Protein AF-A0A9E2VS73-F1 (afdb_monomer)

Radius of gyration: 29.57 Å; Cα contacts (8 Å, |Δi|>4): 35; chains: 1; bounding box: 62×50×70 Å

Mean predicted aligned error: 14.6 Å

Secondary structure (DSSP, 8-state):
-HHHHHHHHHHHHHHHHHHHHHHTT---S------S------HHHHHHHSHHHHHHHHHHHHHHHHHHHHHHHHHHHHHHHHHHHHHHTTTS-HHHHHHHHHHHHHHHHHHHHHHHHHHHHHHHHHHHHHHHHHHHHHHHHHHH--

Sequence (146 aa):
MILVDVVMRKLFCARCLLIALFVVAGCAAGGAKVEGKVGVVDPARVLSETNAGKKAKDSLSAFSKNRQALVEMEEKELRRMEEDFGRQASVLSAAAKREREEQFRRRMAEYQQKAGEMNREVQEKQKDVLEGFREKVELIVGKVSK

Foldseek 3Di:
DVVVVVVVVVVVVVVVVVVVVVVVPPPPDDDDDPPAPDDDDDLVCCLVPDPLNVVLVVVLVVLLVVLVVVLVVLVVVLVVLVVVCVVCVVVDDPVRNVVSVVVSVVSVVVSVVSNVVSVVVSVVSVVVSSVVSVVVVVVVCVVVRD

Nearest PDB structures (foldseek):
  4kqt-assembly1_A  TM=8.539E-01  e=8.546E-02  Caulobacter vibrioides CB15
  5me8-assembly1_B  TM=5.803E-01  e=2.064E-01  Homo sapiens
  5mto-assembly1_B  TM=5.897E-01  e=4.179E-01  Homo sapiens
  8jut-assembly1_D  TM=4.947E-01  e=1.817E+00  Rattus norvegicus
  8akz-assembly1_0  TM=5.783E-01  e=7.450E+00  Synechocystis sp. PCC 6803

pLDDT: mean 77.95, std 17.02, range [43.03, 95.69]

Structure (mmCIF, N/CA/C/O backbone):
data_AF-A0A9E2VS73-F1
#
_entry.id   AF-A0A9E2VS73-F1
#
loop_
_atom_site.group_PDB
_atom_site.id
_atom_site.type_symbol
_atom_site.label_atom_id
_atom_site.label_alt_id
_atom_site.label_comp_id
_atom_site.label_asym_id
_atom_site.label_entity_id
_atom_site.label_seq_id
_atom_site.pdbx_PDB_ins_code
_atom_site.Cartn_x
_atom_site.Cartn_y
_atom_site.Cartn_z
_atom_site.occupancy
_atom_site.B_iso_or_equiv
_atom_site.auth_seq_id
_atom_site.auth_comp_id
_atom_site.auth_asym_id
_atom_site.auth_atom_id
_atom_site.pdbx_PDB_model_num
ATOM 1 N N . MET A 1 1 ? 14.314 -39.799 12.228 1.00 52.62 1 MET A N 1
ATOM 2 C CA . MET A 1 1 ? 14.588 -38.734 11.236 1.00 52.62 1 MET A CA 1
ATOM 3 C C . MET A 1 1 ? 16.075 -38.587 10.902 1.00 52.62 1 MET A C 1
ATOM 5 O O . MET A 1 1 ? 16.384 -38.512 9.732 1.00 52.62 1 MET A O 1
ATOM 9 N N . ILE A 1 2 ? 17.002 -38.689 11.864 1.00 47.16 2 ILE A N 1
ATOM 10 C CA . ILE A 1 2 ? 18.458 -38.482 11.651 1.00 47.16 2 ILE A CA 1
ATOM 11 C C . ILE A 1 2 ? 19.118 -39.521 10.708 1.00 47.16 2 ILE A C 1
ATOM 13 O O . ILE A 1 2 ? 20.095 -39.223 10.026 1.00 47.16 2 ILE A O 1
ATOM 17 N N . LEU A 1 3 ? 18.577 -40.743 10.625 1.00 43.03 3 LEU A N 1
ATOM 18 C CA . LEU A 1 3 ? 19.145 -41.815 9.792 1.00 43.03 3 LEU A CA 1
ATOM 19 C C . LEU A 1 3 ? 18.885 -41.614 8.284 1.00 43.03 3 LEU A C 1
ATOM 21 O O . LEU A 1 3 ? 19.666 -42.084 7.461 1.00 43.03 3 LEU A O 1
ATOM 25 N N . VAL A 1 4 ? 17.822 -40.887 7.919 1.00 47.62 4 VAL A N 1
ATOM 26 C CA . VAL A 1 4 ? 17.447 -40.631 6.517 1.00 47.62 4 VAL A CA 1
ATOM 27 C C . VAL A 1 4 ? 18.338 -39.538 5.916 1.00 47.62 4 VAL A C 1
ATOM 29 O O . VAL A 1 4 ? 18.828 -39.699 4.800 1.00 47.62 4 VAL A O 1
ATOM 32 N N . ASP A 1 5 ? 18.661 -38.497 6.691 1.00 43.47 5 ASP A N 1
ATOM 33 C CA . ASP A 1 5 ? 19.547 -37.398 6.279 1.00 43.47 5 ASP A CA 1
ATOM 34 C C . ASP A 1 5 ? 20.976 -37.865 5.942 1.00 43.47 5 ASP A C 1
ATOM 36 O O . ASP A 1 5 ? 21.581 -37.410 4.967 1.00 43.47 5 ASP A O 1
ATOM 40 N N . VAL A 1 6 ? 21.521 -38.824 6.702 1.00 50.34 6 VAL A N 1
ATOM 41 C CA . VAL A 1 6 ? 22.882 -39.355 6.484 1.00 50.34 6 VAL A CA 1
ATOM 42 C C . VAL A 1 6 ? 22.963 -40.201 5.208 1.00 50.34 6 VAL A C 1
ATOM 44 O O . VAL A 1 6 ? 23.944 -40.105 4.464 1.00 50.34 6 VAL A O 1
ATOM 47 N N . VAL A 1 7 ? 21.930 -41.002 4.925 1.00 51.31 7 VAL A N 1
ATOM 48 C CA . VAL A 1 7 ? 21.850 -41.824 3.706 1.00 51.31 7 VAL A CA 1
ATOM 49 C C . VAL A 1 7 ? 21.646 -40.936 2.476 1.00 51.31 7 VAL A C 1
ATOM 51 O O . VAL A 1 7 ? 22.313 -41.136 1.460 1.00 51.31 7 VAL A O 1
ATOM 54 N N . MET A 1 8 ? 20.816 -39.894 2.584 1.00 47.09 8 MET A N 1
ATOM 55 C CA . MET A 1 8 ? 20.524 -38.967 1.486 1.00 47.09 8 MET A CA 1
ATOM 56 C C . MET A 1 8 ? 21.739 -38.102 1.112 1.00 47.09 8 MET A C 1
ATOM 58 O O . MET A 1 8 ? 22.013 -37.902 -0.071 1.00 47.09 8 MET A O 1
ATOM 62 N N . ARG A 1 9 ? 22.551 -37.689 2.097 1.00 50.03 9 ARG A N 1
ATOM 63 C CA . ARG A 1 9 ? 23.792 -36.923 1.876 1.00 50.03 9 ARG A CA 1
ATOM 64 C C . ARG A 1 9 ? 24.910 -37.755 1.235 1.00 50.03 9 ARG A C 1
ATOM 66 O O . ARG A 1 9 ? 25.631 -37.246 0.378 1.00 50.03 9 ARG A O 1
ATOM 73 N N . LYS A 1 10 ? 25.030 -39.045 1.585 1.00 45.22 10 LYS A N 1
ATOM 74 C CA . LYS A 1 10 ? 25.973 -39.975 0.926 1.00 45.22 10 LYS A CA 1
ATOM 75 C C . LYS A 1 10 ? 25.570 -40.281 -0.521 1.00 45.22 10 LYS A C 1
ATOM 77 O O . LYS A 1 10 ? 26.443 -40.361 -1.384 1.00 45.22 10 LYS A O 1
ATOM 82 N N . LEU A 1 11 ? 24.266 -40.385 -0.795 1.00 51.31 11 LEU A N 1
ATOM 83 C CA . LEU A 1 11 ? 23.737 -40.587 -2.148 1.00 51.31 11 LEU A CA 1
ATOM 84 C C . LEU A 1 11 ? 23.941 -39.352 -3.046 1.00 51.31 11 LEU A C 1
ATOM 86 O O . LEU A 1 11 ? 24.203 -39.494 -4.241 1.00 51.31 11 LEU A O 1
ATOM 90 N N . PHE A 1 12 ? 23.861 -38.149 -2.467 1.00 49.84 12 PHE A N 1
ATOM 91 C CA . PHE A 1 12 ? 24.056 -36.883 -3.178 1.00 49.84 12 PHE A CA 1
ATOM 92 C C . PHE A 1 12 ? 25.520 -36.687 -3.612 1.00 49.84 12 PHE A C 1
ATOM 94 O O . PHE A 1 12 ? 25.780 -36.409 -4.780 1.00 49.84 12 PHE A O 1
ATOM 101 N N . CYS A 1 13 ? 26.491 -36.950 -2.726 1.00 51.69 13 CYS A N 1
ATOM 102 C CA . CYS A 1 13 ? 27.918 -36.835 -3.059 1.00 51.69 13 CYS A CA 1
ATOM 103 C C . CYS A 1 13 ? 28.380 -37.841 -4.130 1.00 51.69 13 CYS A C 1
ATOM 105 O O . CYS A 1 13 ? 29.192 -37.492 -4.985 1.00 51.69 13 CYS A O 1
ATOM 107 N N . ALA A 1 14 ? 27.844 -39.068 -4.128 1.00 52.44 14 ALA A N 1
ATOM 108 C CA . ALA A 1 14 ? 28.195 -40.084 -5.123 1.00 52.44 14 ALA A CA 1
ATOM 109 C C . ALA A 1 14 ? 27.639 -39.763 -6.527 1.00 52.44 14 ALA A C 1
ATOM 111 O O . ALA A 1 14 ? 28.293 -40.043 -7.531 1.00 52.44 14 ALA A O 1
ATOM 112 N N . ARG A 1 15 ? 26.461 -39.121 -6.615 1.00 51.69 15 ARG A N 1
ATOM 113 C CA . ARG A 1 15 ? 25.876 -38.668 -7.893 1.00 51.69 15 ARG A CA 1
ATOM 114 C C . ARG A 1 15 ? 26.567 -37.424 -8.452 1.00 51.69 15 ARG A C 1
ATOM 116 O O . ARG A 1 15 ? 26.707 -37.323 -9.667 1.00 51.69 15 ARG A O 1
ATOM 123 N N . CYS A 1 16 ? 27.056 -36.519 -7.602 1.00 53.44 16 CYS A N 1
ATOM 124 C CA . CYS A 1 16 ? 27.836 -35.358 -8.045 1.00 53.44 16 CYS A CA 1
ATOM 125 C C . CYS A 1 16 ? 29.147 -35.760 -8.743 1.00 53.44 16 CYS A C 1
ATOM 127 O O . CYS A 1 16 ? 29.536 -35.128 -9.724 1.00 53.44 16 CYS A O 1
ATOM 129 N N . LEU A 1 17 ? 29.794 -36.839 -8.288 1.00 53.47 17 LEU A N 1
ATOM 130 C CA . LEU A 1 17 ? 31.064 -37.300 -8.855 1.00 53.47 17 LEU A CA 1
ATOM 131 C C . LEU A 1 17 ? 30.903 -37.935 -10.252 1.00 53.47 17 LEU A C 1
ATOM 133 O O . LEU A 1 17 ? 31.782 -37.792 -11.097 1.00 53.47 17 LEU A O 1
ATOM 137 N N . LEU A 1 18 ? 29.760 -38.575 -10.529 1.00 53.25 18 LEU A N 1
ATOM 138 C CA . LEU A 1 18 ? 29.459 -39.163 -11.844 1.00 53.25 18 LEU A CA 1
ATOM 139 C C . LEU A 1 18 ? 29.038 -38.121 -12.893 1.00 53.25 18 LEU A C 1
ATOM 141 O O . LEU A 1 18 ? 29.355 -38.279 -14.069 1.00 53.25 18 LEU A O 1
ATOM 145 N N . ILE A 1 19 ? 28.381 -37.031 -12.482 1.00 56.16 19 ILE A N 1
ATOM 146 C CA . ILE A 1 19 ? 28.007 -35.929 -13.388 1.00 56.16 19 ILE A CA 1
ATOM 147 C C . ILE A 1 19 ? 29.250 -35.130 -13.813 1.00 56.16 19 ILE A C 1
ATOM 149 O O . ILE A 1 19 ? 29.353 -34.722 -14.969 1.00 56.16 19 ILE A O 1
ATOM 153 N N . ALA A 1 20 ? 30.235 -34.977 -12.922 1.00 53.91 20 ALA A N 1
ATOM 154 C CA . ALA A 1 20 ? 31.499 -34.310 -13.238 1.00 53.91 20 ALA A CA 1
ATOM 155 C C . ALA A 1 20 ? 32.313 -35.046 -14.322 1.00 53.91 20 ALA A C 1
ATOM 157 O O . ALA A 1 20 ? 32.973 -34.400 -15.134 1.00 53.91 20 ALA A O 1
ATOM 158 N N . LEU A 1 21 ? 32.223 -36.382 -14.387 1.00 50.09 21 LEU A N 1
ATOM 159 C CA . LEU A 1 21 ? 32.942 -37.177 -15.388 1.00 50.09 21 LEU A CA 1
ATOM 160 C C . LEU A 1 21 ? 32.344 -37.051 -16.803 1.00 50.09 21 LEU A C 1
ATOM 162 O O . LEU A 1 21 ? 33.068 -37.184 -17.786 1.00 50.09 21 LEU A O 1
ATOM 166 N N . PHE A 1 22 ? 31.044 -36.758 -16.921 1.00 51.22 22 PHE A N 1
ATOM 167 C CA . PHE A 1 22 ? 30.367 -36.618 -18.218 1.00 51.22 22 PHE A CA 1
ATOM 168 C C . PHE A 1 22 ? 30.581 -35.243 -18.872 1.00 51.22 22 PHE A C 1
ATOM 170 O O . PHE A 1 22 ? 30.532 -35.130 -20.095 1.00 51.22 22 PHE A O 1
ATOM 177 N N . VAL A 1 23 ? 30.867 -34.199 -18.085 1.00 54.34 23 VAL A N 1
ATOM 178 C CA . VAL A 1 23 ? 31.080 -32.831 -18.597 1.00 54.34 23 VAL A CA 1
ATOM 179 C C . VAL A 1 23 ? 32.425 -32.687 -19.323 1.00 54.34 23 VAL A C 1
ATOM 181 O O . VAL A 1 23 ? 32.533 -31.907 -20.265 1.00 54.34 23 VAL A O 1
ATOM 184 N N . VAL A 1 24 ? 33.440 -33.477 -18.959 1.00 53.47 24 VAL A N 1
ATOM 185 C CA . VAL A 1 24 ? 34.782 -33.385 -19.568 1.00 53.47 24 VAL A CA 1
ATOM 186 C C . VAL A 1 24 ? 34.849 -34.039 -20.960 1.00 53.47 24 VAL A C 1
ATOM 188 O O . VAL A 1 24 ? 35.688 -33.660 -21.772 1.00 53.47 24 VAL A O 1
ATOM 191 N N . ALA A 1 25 ? 33.931 -34.953 -21.294 1.00 52.81 25 ALA A N 1
ATOM 192 C CA . ALA A 1 25 ? 33.918 -35.647 -22.588 1.00 52.81 25 ALA A CA 1
ATOM 193 C C . ALA A 1 25 ? 33.192 -34.883 -23.722 1.00 52.81 25 ALA A C 1
ATOM 195 O O . ALA A 1 25 ? 33.228 -35.320 -24.870 1.00 52.81 25 ALA A O 1
ATOM 196 N N . GLY A 1 26 ? 32.535 -33.751 -23.431 1.00 51.25 26 GLY A N 1
ATOM 197 C CA . GLY A 1 26 ? 31.676 -33.031 -24.387 1.00 51.25 26 GLY A CA 1
ATOM 198 C C . GLY A 1 26 ? 32.317 -31.864 -25.153 1.00 51.25 26 GLY A C 1
ATOM 199 O O . GLY A 1 26 ? 31.693 -31.328 -26.065 1.00 51.25 26 GLY A O 1
ATOM 200 N N . CYS A 1 27 ? 33.549 -31.453 -24.831 1.00 48.47 27 CYS A N 1
ATOM 201 C CA . CYS A 1 27 ? 34.182 -30.250 -25.405 1.00 48.47 27 CYS A CA 1
ATOM 202 C C . CYS A 1 27 ? 34.827 -30.438 -26.798 1.00 48.47 27 CYS A C 1
ATOM 204 O O . CYS A 1 27 ? 35.708 -29.668 -27.173 1.00 48.47 27 CYS A O 1
ATOM 206 N N . ALA A 1 28 ? 34.397 -31.430 -27.584 1.00 52.22 28 ALA A N 1
ATOM 207 C CA . ALA A 1 28 ? 34.910 -31.685 -28.938 1.00 52.22 28 ALA A CA 1
ATOM 208 C C . ALA A 1 28 ? 33.865 -31.450 -30.051 1.00 52.22 28 ALA A C 1
ATOM 210 O O . ALA A 1 28 ? 33.926 -32.084 -31.102 1.00 52.22 28 ALA A O 1
ATOM 211 N N . ALA A 1 29 ? 32.907 -30.539 -29.847 1.00 51.38 29 ALA A N 1
ATOM 212 C CA . ALA A 1 29 ? 32.032 -30.050 -30.915 1.00 51.38 29 ALA A CA 1
ATOM 213 C C . ALA A 1 29 ? 32.555 -28.702 -31.442 1.00 51.38 29 ALA A C 1
ATOM 215 O O . ALA A 1 29 ? 32.752 -27.759 -30.678 1.00 51.38 29 ALA A O 1
ATOM 216 N N . GLY A 1 30 ? 32.832 -28.649 -32.747 1.00 48.69 30 GLY A N 1
ATOM 217 C CA . GLY A 1 30 ? 33.525 -27.559 -33.433 1.00 48.69 30 GLY A CA 1
ATOM 218 C C . GLY A 1 30 ? 32.937 -26.162 -33.215 1.00 48.69 30 GLY A C 1
ATOM 219 O O . GLY A 1 30 ? 31.726 -25.963 -33.149 1.00 48.69 30 GLY A O 1
ATOM 220 N N . GLY A 1 31 ? 33.834 -25.176 -33.149 1.00 47.38 31 GLY A N 1
ATOM 221 C CA . GLY A 1 31 ? 33.484 -23.762 -33.103 1.00 47.38 31 GLY A CA 1
ATOM 222 C C . GLY A 1 31 ? 32.799 -23.321 -34.392 1.00 47.38 31 GLY A C 1
ATOM 223 O O . GLY A 1 31 ? 33.454 -23.107 -35.411 1.00 47.38 31 GLY A O 1
ATOM 224 N N . ALA A 1 32 ? 31.481 -23.146 -34.337 1.00 48.84 32 ALA A N 1
ATOM 225 C CA . ALA A 1 32 ? 30.754 -22.388 -35.340 1.00 48.84 32 ALA A CA 1
ATOM 226 C C . ALA A 1 32 ? 31.207 -20.919 -35.258 1.00 48.84 32 ALA A C 1
ATOM 228 O O . ALA A 1 32 ? 30.942 -20.227 -34.273 1.00 48.84 32 ALA A O 1
ATOM 229 N N . LYS A 1 33 ? 31.920 -20.439 -36.283 1.00 50.22 33 LYS A N 1
ATOM 230 C CA . LYS A 1 33 ? 32.144 -19.003 -36.485 1.00 50.22 33 LYS A CA 1
ATOM 231 C C . LYS A 1 33 ? 30.783 -18.361 -36.743 1.00 50.22 33 LYS A C 1
ATOM 233 O O . LYS A 1 33 ? 30.177 -18.595 -37.783 1.00 50.22 33 LYS A O 1
ATOM 238 N N . VAL A 1 34 ? 30.304 -17.565 -35.793 1.00 51.91 34 VAL A N 1
ATOM 239 C CA . VAL A 1 34 ? 29.132 -16.712 -35.997 1.00 51.91 34 VAL A CA 1
ATOM 240 C C . VAL A 1 34 ? 29.552 -15.579 -36.936 1.00 51.91 34 VAL A C 1
ATOM 242 O O . VAL A 1 34 ? 30.151 -14.597 -36.505 1.00 51.91 34 VAL A O 1
ATOM 245 N N . GLU A 1 35 ? 29.292 -15.727 -38.235 1.00 56.88 35 GLU A N 1
ATOM 246 C CA . GLU A 1 35 ? 29.370 -14.625 -39.199 1.00 56.88 35 GLU A CA 1
ATOM 247 C C . GLU A 1 35 ? 28.170 -13.693 -38.978 1.00 56.88 35 GLU A C 1
ATOM 249 O O . GLU A 1 35 ? 27.123 -13.810 -39.608 1.00 56.88 35 GLU A O 1
ATOM 254 N N . GLY A 1 36 ? 28.303 -12.788 -38.007 1.00 61.22 36 GLY A N 1
ATOM 255 C CA . GLY A 1 36 ? 27.308 -11.767 -37.691 1.00 61.22 36 GLY A CA 1
ATOM 256 C C . GLY A 1 36 ? 27.775 -10.842 -36.565 1.00 61.22 36 GLY A C 1
ATOM 257 O O . GLY A 1 36 ? 28.504 -11.258 -35.666 1.00 61.22 36 GLY A O 1
ATOM 258 N N . LYS A 1 37 ? 27.359 -9.568 -36.595 1.00 65.44 37 LYS A N 1
ATOM 259 C CA . LYS A 1 37 ? 27.568 -8.639 -35.473 1.00 65.44 37 LYS A CA 1
ATOM 260 C C . LYS A 1 37 ? 26.639 -9.048 -34.324 1.00 65.44 37 LYS A C 1
ATOM 262 O O . LYS A 1 37 ? 25.456 -8.725 -34.345 1.00 65.44 37 LYS A O 1
ATOM 267 N N . VAL A 1 38 ? 27.161 -9.766 -33.333 1.00 63.41 38 VAL A N 1
ATOM 268 C CA . VAL A 1 38 ? 26.411 -10.114 -32.116 1.00 63.41 38 VAL A CA 1
ATOM 269 C C . VAL A 1 38 ? 26.579 -8.995 -31.089 1.00 63.41 38 VAL A C 1
ATOM 271 O O . VAL A 1 38 ? 27.682 -8.757 -30.602 1.00 63.41 38 VAL A O 1
ATOM 274 N N . GLY A 1 39 ? 25.486 -8.302 -30.764 1.00 65.56 39 GLY A N 1
ATOM 275 C CA . GLY A 1 39 ? 25.421 -7.336 -29.666 1.00 65.56 39 GLY A CA 1
ATOM 276 C C . GLY A 1 39 ? 24.657 -7.920 -28.481 1.00 65.56 39 GLY A C 1
ATOM 277 O O . GLY A 1 39 ? 23.544 -8.409 -28.652 1.00 65.56 39 GLY A O 1
ATOM 278 N N . VAL A 1 40 ? 25.240 -7.865 -27.283 1.00 71.12 40 VAL A N 1
ATOM 279 C CA . VAL A 1 40 ? 24.571 -8.273 -26.039 1.00 71.12 40 VAL A CA 1
ATOM 280 C C . VAL A 1 40 ? 24.054 -7.023 -25.338 1.00 71.12 40 VAL A C 1
ATOM 282 O O . VAL A 1 40 ? 24.830 -6.122 -25.023 1.00 71.12 40 VAL A O 1
ATOM 285 N N . VAL A 1 41 ? 22.747 -6.965 -25.093 1.00 73.88 41 VAL A N 1
ATOM 286 C CA . VAL A 1 41 ? 22.115 -5.896 -24.311 1.00 73.88 41 VAL A CA 1
ATOM 287 C C . VAL A 1 41 ? 21.720 -6.461 -22.959 1.00 73.88 41 VAL A C 1
ATOM 289 O O . VAL A 1 41 ? 21.062 -7.495 -22.899 1.00 73.88 41 VAL A O 1
ATOM 292 N N . ASP A 1 42 ? 22.110 -5.770 -21.889 1.00 78.50 42 ASP A N 1
ATOM 293 C CA . ASP A 1 42 ? 21.687 -6.064 -20.520 1.00 78.50 42 ASP A CA 1
ATOM 294 C C . ASP A 1 42 ? 20.548 -5.106 -20.120 1.00 78.50 42 ASP A C 1
ATOM 296 O O . ASP A 1 42 ? 20.805 -3.941 -19.796 1.00 78.50 42 ASP A O 1
ATOM 300 N N . PRO A 1 43 ? 19.280 -5.558 -20.122 1.00 71.06 43 PRO A N 1
ATOM 301 C CA . PRO A 1 43 ? 18.138 -4.708 -19.801 1.00 71.06 43 PRO A CA 1
ATOM 302 C C . PRO A 1 43 ? 18.170 -4.185 -18.360 1.00 71.06 43 PRO A C 1
ATOM 304 O O . PRO A 1 43 ? 17.669 -3.089 -18.101 1.00 71.06 43 PRO A O 1
ATOM 307 N N . ALA A 1 44 ? 18.765 -4.935 -17.424 1.00 71.94 44 ALA A N 1
ATOM 308 C CA . ALA A 1 44 ? 18.848 -4.539 -16.023 1.00 71.94 44 ALA A CA 1
ATOM 309 C C . ALA A 1 44 ? 19.796 -3.348 -15.855 1.00 71.94 44 ALA A C 1
ATOM 311 O O . ALA A 1 44 ? 19.440 -2.374 -15.184 1.00 71.94 44 ALA A O 1
ATOM 312 N N . ARG A 1 45 ? 20.948 -3.379 -16.540 1.00 75.50 45 ARG A N 1
ATOM 313 C CA . ARG A 1 45 ? 21.879 -2.243 -16.594 1.00 75.50 45 ARG A CA 1
ATOM 314 C C . ARG A 1 45 ? 21.278 -1.024 -17.270 1.00 75.50 45 ARG A C 1
ATOM 316 O O . ARG A 1 45 ? 21.376 0.075 -16.730 1.00 75.50 45 ARG A O 1
ATOM 323 N N . VAL A 1 46 ? 20.592 -1.191 -18.402 1.00 76.81 46 VAL A N 1
ATOM 324 C CA . VAL A 1 46 ? 19.930 -0.060 -19.075 1.00 76.81 46 VAL A CA 1
ATOM 325 C C . VAL A 1 46 ? 18.875 0.559 -18.143 1.00 76.81 46 VAL A C 1
ATOM 327 O O . VAL A 1 46 ? 18.781 1.784 -18.045 1.00 76.81 46 VAL A O 1
ATOM 330 N N . LEU A 1 47 ? 18.119 -0.247 -17.391 1.00 75.19 47 LEU A N 1
ATOM 331 C CA . LEU A 1 47 ? 17.128 0.251 -16.430 1.00 75.19 47 LEU A CA 1
ATOM 332 C C . LEU A 1 47 ? 17.763 0.968 -15.223 1.00 75.19 47 LEU A C 1
ATOM 334 O O . LEU A 1 47 ? 17.163 1.889 -14.669 1.00 75.19 47 LEU A O 1
ATOM 338 N N . SER A 1 48 ? 18.956 0.572 -14.773 1.00 77.62 48 SER A N 1
ATOM 339 C CA . SER A 1 48 ? 19.633 1.225 -13.642 1.00 77.62 48 SER A CA 1
ATOM 340 C C . SER A 1 48 ? 20.469 2.444 -14.025 1.00 77.62 48 SER A C 1
ATOM 342 O O . SER A 1 48 ? 20.549 3.395 -13.248 1.00 77.62 48 SER A O 1
ATOM 344 N N . GLU A 1 49 ? 21.102 2.423 -15.194 1.00 79.56 49 GLU A N 1
ATOM 345 C CA . GLU A 1 49 ? 22.144 3.386 -15.560 1.00 79.56 49 GLU A CA 1
ATOM 346 C C . GLU A 1 49 ? 21.626 4.505 -16.472 1.00 79.56 49 GLU A C 1
ATOM 348 O O . GLU A 1 49 ? 22.205 5.592 -16.494 1.00 79.56 49 GLU A O 1
ATOM 353 N N . THR A 1 50 ? 20.494 4.312 -17.161 1.00 82.50 50 THR A N 1
ATOM 354 C CA . THR A 1 50 ? 19.925 5.356 -18.027 1.00 82.50 50 THR A CA 1
ATOM 355 C C . THR A 1 50 ? 19.052 6.353 -17.268 1.00 82.50 50 THR A C 1
ATOM 357 O O . THR A 1 50 ? 18.334 6.014 -16.326 1.00 82.50 50 THR A O 1
ATOM 360 N N . ASN A 1 51 ? 19.029 7.603 -17.741 1.00 83.06 51 ASN A N 1
ATOM 361 C CA . ASN A 1 51 ? 18.127 8.640 -17.224 1.00 83.06 51 ASN A CA 1
ATO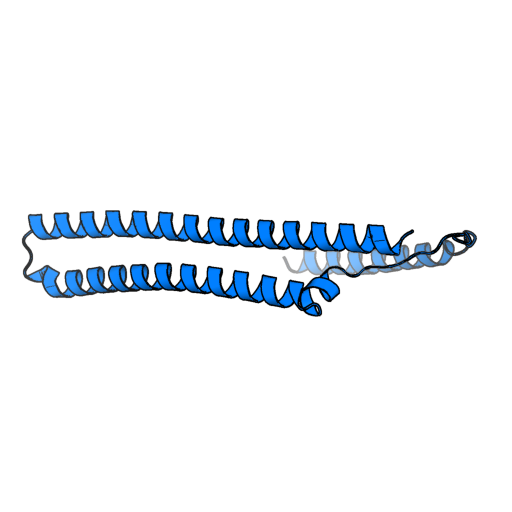M 362 C C . ASN A 1 51 ? 16.646 8.244 -17.348 1.00 83.06 51 ASN A C 1
ATOM 364 O O . ASN A 1 51 ? 15.839 8.599 -16.492 1.00 83.06 51 ASN A O 1
ATOM 368 N N . ALA A 1 52 ? 16.289 7.498 -18.399 1.00 78.00 52 ALA A N 1
ATOM 369 C CA . ALA A 1 52 ? 14.936 6.983 -18.587 1.00 78.00 52 ALA A CA 1
ATOM 370 C C . ALA A 1 52 ? 14.577 5.940 -17.517 1.00 78.00 52 ALA A C 1
ATOM 372 O O . ALA A 1 52 ? 13.501 6.023 -16.928 1.00 78.00 52 ALA A O 1
ATOM 373 N N . GLY A 1 53 ? 15.492 5.012 -17.221 1.00 78.94 53 GLY A N 1
ATOM 374 C CA . GLY A 1 53 ? 15.314 4.007 -16.177 1.00 78.94 53 GLY A CA 1
ATOM 375 C C . GLY A 1 53 ? 15.276 4.598 -14.764 1.00 78.94 53 GLY A C 1
ATOM 376 O O . GLY A 1 53 ? 14.418 4.226 -13.966 1.00 78.94 53 GLY A O 1
ATOM 377 N N . LYS A 1 54 ? 16.115 5.601 -14.469 1.00 86.56 54 LYS A N 1
ATOM 378 C CA . LYS A 1 54 ? 16.063 6.347 -13.197 1.00 86.56 54 LYS A CA 1
ATOM 379 C C . LYS A 1 54 ? 14.719 7.056 -13.003 1.00 86.56 54 LYS A C 1
ATOM 381 O O . LYS A 1 54 ? 14.062 6.827 -11.996 1.00 86.56 54 LYS A O 1
ATOM 386 N N . LYS A 1 55 ? 14.244 7.809 -14.005 1.00 85.38 55 LYS A N 1
ATOM 387 C CA . LYS A 1 55 ? 12.920 8.463 -13.954 1.00 85.38 55 LYS A CA 1
ATOM 388 C C . LYS A 1 55 ? 11.771 7.467 -13.776 1.00 85.38 55 LYS A C 1
ATOM 390 O O . LYS A 1 55 ? 10.832 7.748 -13.037 1.00 85.38 55 LYS A O 1
ATOM 395 N N . ALA A 1 56 ? 11.844 6.315 -14.441 1.00 81.06 56 ALA A N 1
ATOM 396 C CA . ALA A 1 56 ? 10.873 5.235 -14.288 1.00 81.06 56 ALA A CA 1
ATOM 397 C C . ALA A 1 56 ? 10.836 4.704 -12.842 1.00 81.06 56 ALA A C 1
ATOM 399 O O . ALA A 1 56 ? 9.759 4.595 -12.254 1.00 81.06 56 ALA A O 1
ATOM 400 N N . LYS A 1 57 ? 12.007 4.453 -12.240 1.00 84.44 57 LYS A N 1
ATOM 401 C CA . LYS A 1 57 ? 12.125 4.033 -10.834 1.00 84.44 57 LYS A CA 1
ATOM 402 C C . LYS A 1 57 ? 11.622 5.096 -9.860 1.00 84.44 57 LYS A C 1
ATOM 404 O O . LYS A 1 57 ? 10.904 4.754 -8.924 1.00 84.44 57 LYS A O 1
ATOM 409 N N . ASP A 1 58 ? 11.955 6.363 -10.084 1.00 89.38 58 ASP A N 1
ATOM 410 C CA . ASP A 1 58 ? 11.532 7.463 -9.213 1.00 89.38 58 ASP A CA 1
ATOM 411 C C . ASP A 1 58 ? 10.013 7.657 -9.253 1.00 89.38 58 ASP A C 1
ATOM 413 O O . ASP A 1 58 ? 9.377 7.781 -8.207 1.00 89.38 58 ASP A O 1
ATOM 417 N N . SER A 1 59 ? 9.414 7.615 -10.448 1.00 86.25 59 SER A N 1
ATOM 418 C CA . SER A 1 59 ? 7.960 7.713 -10.618 1.00 86.25 59 SER A CA 1
ATOM 419 C C . SER A 1 59 ? 7.229 6.567 -9.921 1.00 86.25 59 SER A C 1
ATOM 421 O O . SER A 1 59 ? 6.242 6.804 -9.224 1.00 86.25 59 SER A O 1
ATOM 423 N N . LEU A 1 60 ? 7.738 5.342 -10.058 1.00 87.06 60 LEU A N 1
ATOM 424 C CA . LEU A 1 60 ? 7.190 4.179 -9.377 1.00 87.06 60 LEU A CA 1
ATOM 425 C C . LEU A 1 60 ? 7.335 4.287 -7.851 1.00 87.06 60 LEU A C 1
ATOM 427 O O . LEU A 1 60 ? 6.376 4.051 -7.125 1.00 87.06 60 LEU A O 1
ATOM 431 N N . SER A 1 61 ? 8.510 4.688 -7.363 1.00 89.56 61 SER A N 1
ATOM 432 C CA . SER A 1 61 ? 8.775 4.889 -5.933 1.00 89.56 61 SER A CA 1
ATOM 433 C C . SER A 1 61 ? 7.844 5.941 -5.329 1.00 89.56 61 SER A C 1
ATOM 435 O O . SER A 1 61 ? 7.265 5.719 -4.266 1.00 89.56 61 SER A O 1
ATOM 437 N N . ALA A 1 62 ? 7.638 7.064 -6.022 1.00 92.06 62 ALA A N 1
ATOM 438 C CA . ALA A 1 62 ? 6.703 8.100 -5.598 1.00 92.06 62 ALA A CA 1
ATOM 439 C C . ALA A 1 62 ? 5.257 7.578 -5.546 1.00 92.06 62 ALA A C 1
ATOM 441 O O . ALA A 1 62 ? 4.553 7.832 -4.568 1.00 92.06 62 ALA A O 1
ATOM 442 N N . PHE A 1 63 ? 4.834 6.811 -6.556 1.00 89.00 63 PHE A N 1
ATOM 443 C CA . PHE A 1 63 ? 3.509 6.192 -6.595 1.00 89.00 63 PHE A CA 1
ATOM 444 C C . PHE A 1 63 ? 3.303 5.216 -5.428 1.00 89.00 63 PHE A C 1
ATOM 446 O O . PHE A 1 63 ? 2.350 5.369 -4.664 1.00 89.00 63 PHE A O 1
ATOM 453 N N . SER A 1 64 ? 4.233 4.277 -5.222 1.00 87.81 64 SER A N 1
ATOM 454 C CA . SER A 1 64 ? 4.182 3.327 -4.105 1.00 87.81 64 SER A CA 1
ATOM 455 C C . SER A 1 64 ? 4.162 4.031 -2.749 1.00 87.81 64 SER A C 1
ATOM 457 O O . SER A 1 64 ? 3.350 3.679 -1.899 1.00 87.81 64 SER A O 1
ATOM 459 N N . LYS A 1 65 ? 4.999 5.058 -2.542 1.00 92.88 65 LYS A N 1
ATOM 460 C CA . LYS A 1 65 ? 5.023 5.829 -1.287 1.00 92.88 65 LYS A CA 1
ATOM 461 C C . LYS A 1 65 ? 3.713 6.562 -1.027 1.00 92.88 65 LYS A C 1
ATOM 463 O O . LYS A 1 65 ? 3.247 6.582 0.107 1.00 92.88 65 LYS A O 1
ATOM 468 N N . ASN A 1 66 ? 3.118 7.160 -2.060 1.00 92.75 66 ASN A N 1
ATOM 469 C CA . ASN A 1 66 ? 1.834 7.838 -1.928 1.00 92.75 66 ASN A CA 1
ATOM 470 C C . ASN A 1 66 ? 0.729 6.853 -1.519 1.00 92.75 66 ASN A C 1
ATOM 472 O O . ASN A 1 66 ? -0.018 7.137 -0.588 1.00 92.75 66 ASN A O 1
ATOM 476 N N . ARG A 1 67 ? 0.673 5.677 -2.155 1.00 89.00 67 ARG A N 1
ATOM 477 C CA . ARG A 1 67 ? -0.282 4.617 -1.796 1.00 89.00 67 ARG A CA 1
ATOM 478 C C . ARG A 1 67 ? -0.061 4.094 -0.381 1.00 89.00 67 ARG A C 1
ATOM 480 O O . ARG A 1 67 ? -1.009 4.025 0.392 1.00 89.00 67 ARG A O 1
ATOM 487 N N . GLN A 1 68 ? 1.188 3.827 -0.014 1.00 89.44 68 GLN A N 1
ATOM 488 C CA . GLN A 1 68 ? 1.545 3.381 1.330 1.00 89.44 68 GLN A CA 1
ATOM 489 C C . GLN A 1 68 ? 1.108 4.391 2.403 1.00 89.44 68 GLN A C 1
ATOM 491 O O . GLN A 1 68 ? 0.509 4.002 3.402 1.00 89.44 68 GLN A O 1
ATOM 496 N N . ALA A 1 69 ? 1.322 5.690 2.170 1.00 93.56 69 ALA A N 1
ATOM 497 C CA . ALA A 1 69 ? 0.914 6.739 3.104 1.00 93.56 69 ALA A CA 1
ATOM 498 C C . ALA A 1 69 ? -0.609 6.786 3.324 1.00 93.56 69 ALA A C 1
ATOM 500 O O . ALA A 1 69 ? -1.057 7.042 4.440 1.00 93.56 69 ALA A O 1
ATOM 501 N N . LEU A 1 70 ? -1.408 6.514 2.285 1.00 90.00 70 LEU A N 1
ATOM 502 C CA . LEU A 1 70 ? -2.866 6.447 2.411 1.00 90.00 70 LEU A CA 1
ATOM 503 C C . LEU A 1 70 ? -3.306 5.251 3.265 1.00 90.00 70 LEU A C 1
ATOM 505 O O . LEU A 1 70 ? -4.157 5.412 4.134 1.00 90.00 70 LEU A O 1
ATOM 509 N N . VAL A 1 71 ? -2.701 4.074 3.065 1.00 91.06 71 VAL A N 1
ATOM 510 C CA . VAL A 1 71 ? -2.977 2.884 3.892 1.00 91.06 71 VAL A CA 1
ATOM 511 C C . VAL A 1 71 ? -2.603 3.137 5.355 1.00 91.06 71 VAL A C 1
ATOM 513 O O . VAL A 1 71 ? -3.377 2.816 6.253 1.00 91.06 71 VAL A O 1
ATOM 516 N N . GLU A 1 72 ? -1.447 3.755 5.604 1.00 93.19 72 GLU A N 1
ATOM 517 C CA . GLU A 1 72 ? -0.986 4.089 6.957 1.00 93.19 72 GLU A CA 1
ATOM 518 C C . GLU A 1 72 ? -1.875 5.125 7.658 1.00 93.19 72 GLU A C 1
ATOM 520 O O . GLU A 1 72 ? -2.049 5.068 8.877 1.00 93.19 72 GLU A O 1
ATOM 525 N N . MET A 1 73 ? -2.427 6.091 6.917 1.00 93.94 73 MET A N 1
ATOM 526 C CA . MET A 1 73 ? -3.398 7.036 7.468 1.00 93.94 73 MET A CA 1
ATOM 527 C C . MET A 1 73 ? -4.661 6.316 7.937 1.00 93.94 73 MET A C 1
ATOM 529 O O . MET A 1 73 ? -5.076 6.511 9.078 1.00 93.94 73 MET A O 1
ATOM 533 N N . GLU A 1 74 ? -5.226 5.448 7.100 1.00 91.25 74 GLU A N 1
ATOM 534 C CA . GLU A 1 74 ? -6.429 4.686 7.440 1.00 91.25 74 GLU A CA 1
ATOM 535 C C . GLU A 1 74 ? -6.191 3.730 8.623 1.00 91.25 74 GLU A C 1
ATOM 537 O O . GLU A 1 74 ? -7.031 3.610 9.514 1.00 91.25 74 GLU A O 1
ATOM 542 N N . GLU A 1 75 ? -5.017 3.092 8.684 1.00 93.50 75 GLU A N 1
ATOM 543 C CA . GLU A 1 75 ? -4.631 2.245 9.817 1.00 93.50 75 GLU A CA 1
ATOM 544 C C . GLU A 1 75 ? -4.571 3.051 11.124 1.00 93.50 75 GLU A C 1
ATOM 546 O O . GLU A 1 75 ? -5.056 2.605 12.168 1.00 93.50 75 GLU A O 1
ATOM 551 N N . LYS A 1 76 ? -4.009 4.267 11.084 1.00 95.69 76 LYS A N 1
ATOM 552 C CA . LYS A 1 76 ? -3.977 5.163 12.250 1.00 95.69 76 LYS A CA 1
ATOM 553 C C . LYS A 1 76 ? -5.375 5.591 12.679 1.00 95.69 76 LYS A C 1
ATOM 555 O O . LYS A 1 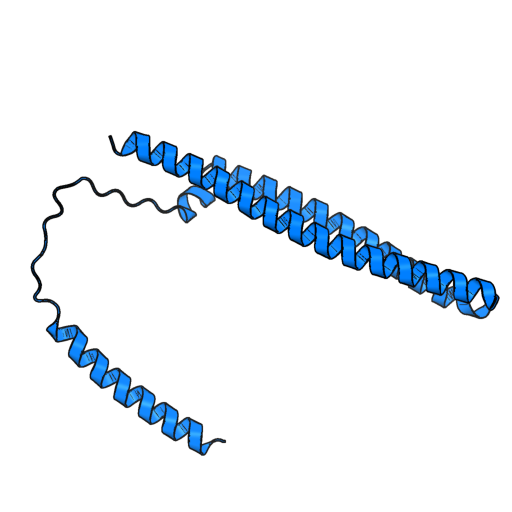76 ? -5.621 5.689 13.880 1.00 95.69 76 LYS A O 1
ATOM 560 N N . GLU A 1 77 ? -6.279 5.847 11.739 1.00 93.69 77 GLU A N 1
ATOM 561 C CA . GLU A 1 77 ? -7.679 6.134 12.063 1.00 93.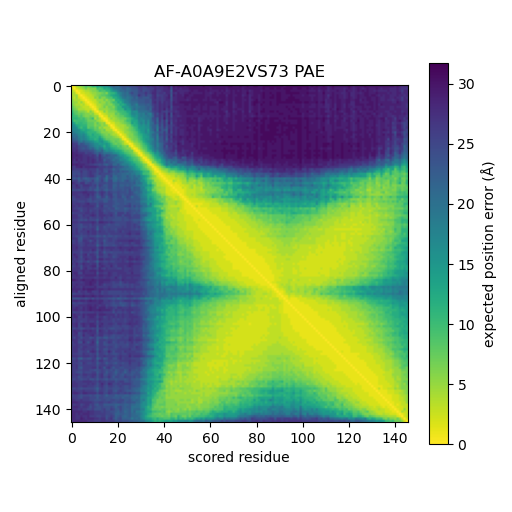69 77 GLU A CA 1
ATOM 562 C C . GLU A 1 77 ? -8.359 4.935 12.729 1.00 93.69 77 GLU A C 1
ATOM 564 O O . GLU A 1 77 ? -9.012 5.109 13.758 1.00 93.69 77 GLU A O 1
ATOM 569 N N . LEU A 1 78 ? -8.153 3.719 12.210 1.00 94.56 78 LEU A N 1
ATOM 570 C CA . LEU A 1 78 ? -8.672 2.487 12.812 1.00 94.56 78 LEU A CA 1
ATOM 571 C C . LEU A 1 78 ? -8.188 2.295 14.248 1.00 94.56 78 LEU A C 1
ATOM 573 O O . LEU A 1 78 ? -9.010 2.095 15.142 1.00 94.56 78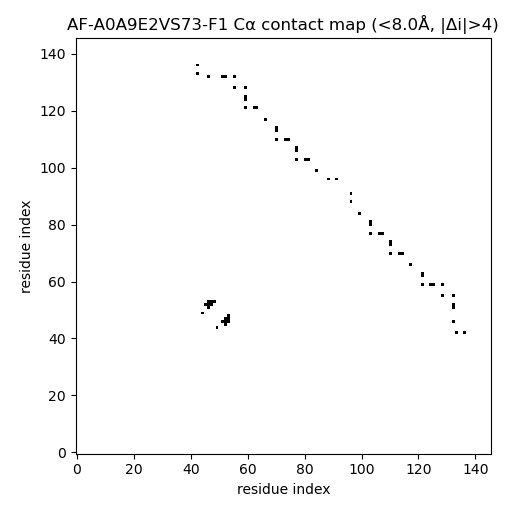 LEU A O 1
ATOM 577 N N . ARG A 1 79 ? -6.884 2.453 14.493 1.00 95.06 79 ARG A N 1
ATOM 578 C CA . ARG A 1 79 ? -6.311 2.376 15.846 1.00 95.06 79 ARG A CA 1
ATOM 579 C C . ARG A 1 79 ? -6.904 3.427 16.785 1.00 95.06 79 ARG A C 1
ATOM 581 O O . ARG A 1 79 ? -7.238 3.114 17.922 1.00 95.06 79 ARG A O 1
ATOM 588 N N . ARG A 1 80 ? -7.092 4.666 16.313 1.00 94.88 80 ARG A N 1
ATOM 589 C CA . ARG A 1 80 ? -7.724 5.729 17.114 1.00 94.88 80 ARG A CA 1
ATOM 590 C C . ARG A 1 80 ? -9.164 5.390 17.483 1.00 94.88 80 ARG A C 1
ATOM 592 O O . ARG A 1 80 ? -9.542 5.564 18.635 1.00 94.88 80 ARG A O 1
ATOM 599 N N . MET A 1 81 ? -9.952 4.874 16.539 1.00 91.38 81 MET A N 1
ATOM 600 C CA . MET A 1 81 ? -11.331 4.457 16.817 1.00 91.38 81 MET A CA 1
ATOM 601 C C . MET A 1 81 ? -11.394 3.323 17.843 1.00 91.38 81 MET A C 1
ATOM 603 O O . MET A 1 81 ? -12.275 3.334 18.703 1.00 91.38 81 MET A O 1
ATOM 607 N N . GLU A 1 82 ? -10.464 2.368 17.777 1.00 91.56 82 GLU A N 1
ATOM 608 C CA . GLU A 1 82 ? -10.347 1.281 18.753 1.00 91.56 82 GLU A CA 1
ATOM 609 C C . GLU A 1 82 ? -9.992 1.810 20.152 1.00 91.56 82 GLU A C 1
ATOM 611 O O . GLU A 1 82 ? -10.666 1.479 21.131 1.00 91.56 82 GLU A O 1
ATOM 616 N N . GLU A 1 83 ? -8.994 2.693 20.252 1.00 94.38 83 GLU A N 1
ATOM 617 C CA . GLU A 1 83 ? -8.609 3.334 21.515 1.00 94.38 83 GLU A CA 1
ATOM 618 C C . GLU A 1 83 ? -9.757 4.150 22.126 1.00 94.38 83 GLU A C 1
ATOM 620 O O . GLU A 1 83 ? -10.043 4.035 23.323 1.00 94.38 83 GLU A O 1
ATOM 625 N N . ASP A 1 84 ? -10.435 4.963 21.316 1.00 91.38 84 ASP A N 1
ATOM 626 C CA . ASP A 1 84 ? -11.548 5.798 21.764 1.00 91.38 84 ASP A CA 1
ATOM 627 C C . ASP A 1 84 ? -12.747 4.953 22.200 1.00 91.38 84 ASP A C 1
ATOM 629 O O . ASP A 1 84 ? -13.424 5.288 23.178 1.00 91.38 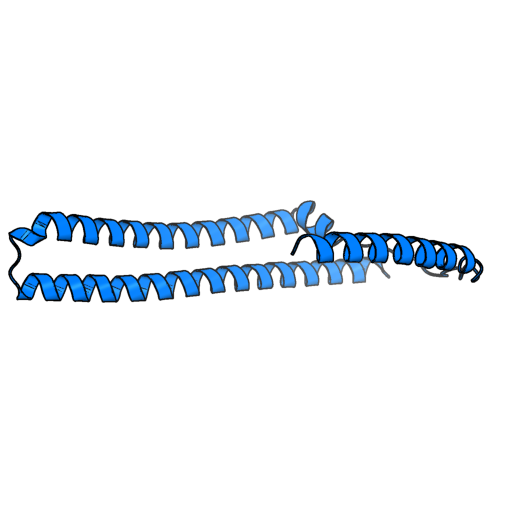84 ASP A O 1
ATOM 633 N N . PHE A 1 85 ? -12.998 3.831 21.519 1.00 89.19 85 PHE A N 1
ATOM 634 C CA . PHE A 1 85 ? -14.001 2.864 21.946 1.00 89.19 85 PHE A CA 1
ATOM 635 C C . PHE A 1 85 ? -13.637 2.244 23.296 1.00 89.19 85 PHE A C 1
ATOM 637 O O . PHE A 1 85 ? -14.477 2.249 24.194 1.00 89.19 85 PHE A O 1
ATOM 644 N N . GLY A 1 86 ? -12.390 1.803 23.485 1.00 89.12 86 GLY A N 1
ATOM 645 C CA . GLY A 1 86 ? -11.913 1.254 24.757 1.00 89.12 86 GLY A CA 1
ATOM 646 C C . GLY A 1 86 ? -12.049 2.237 25.924 1.00 89.12 86 GLY A C 1
ATOM 647 O O . GLY A 1 86 ? -12.529 1.865 26.995 1.00 89.12 86 GLY A O 1
ATOM 648 N N . ARG A 1 87 ? -11.714 3.517 25.708 1.00 92.88 87 ARG A N 1
ATOM 649 C CA . ARG A 1 87 ? -11.849 4.578 26.725 1.00 92.88 87 ARG A CA 1
ATOM 650 C C . ARG A 1 87 ? -13.304 4.885 27.079 1.00 92.88 87 ARG A C 1
ATOM 652 O O . ARG A 1 87 ? -13.605 5.167 28.234 1.00 92.88 87 ARG A O 1
ATOM 659 N N . GLN A 1 88 ? -14.203 4.857 26.095 1.00 90.94 88 GLN A N 1
ATOM 660 C CA . GLN A 1 88 ? -15.607 5.245 26.271 1.00 90.94 88 GLN A CA 1
ATOM 661 C C . GLN A 1 88 ? -16.536 4.051 26.543 1.00 90.94 88 GLN A C 1
ATOM 663 O O . GLN A 1 88 ? -17.716 4.239 26.837 1.00 90.94 88 GLN A O 1
ATOM 668 N N . ALA A 1 89 ? -16.029 2.816 26.499 1.00 86.31 89 ALA A N 1
ATOM 669 C CA . ALA A 1 89 ? -16.833 1.604 26.631 1.00 86.31 89 ALA A CA 1
ATOM 670 C C . ALA A 1 89 ? -17.648 1.542 27.934 1.00 86.31 89 ALA A C 1
ATOM 672 O O . ALA A 1 89 ? -18.724 0.950 27.952 1.00 86.31 89 ALA A O 1
ATOM 673 N N . SER A 1 90 ? -17.186 2.142 29.029 1.00 88.88 90 SER A N 1
ATOM 674 C CA . SER A 1 90 ? -17.917 2.148 30.304 1.00 88.88 90 SER A CA 1
ATOM 675 C C . SER A 1 90 ? -19.109 3.113 30.330 1.00 88.88 90 SER A C 1
ATOM 677 O O . SER A 1 90 ? -20.046 2.881 31.089 1.00 88.88 90 SER A O 1
ATOM 679 N N . VAL A 1 91 ? -19.106 4.155 29.492 1.00 92.25 91 VAL A N 1
ATOM 680 C CA . VAL A 1 91 ? -20.134 5.215 29.471 1.00 92.25 91 VAL A CA 1
ATOM 681 C C . VAL A 1 91 ? -21.109 5.105 28.292 1.00 92.25 91 VAL A C 1
ATOM 683 O O . VAL A 1 91 ? -22.117 5.806 28.254 1.00 92.25 91 VAL A O 1
ATOM 686 N N . LEU A 1 92 ? -20.839 4.222 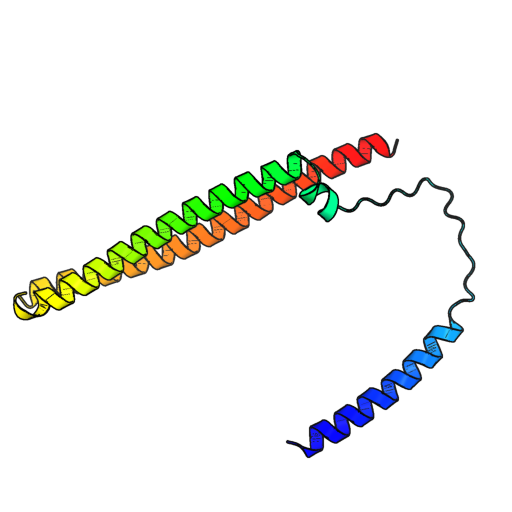27.326 1.00 90.62 92 LEU A N 1
ATOM 687 C CA . LEU A 1 92 ? -21.709 3.988 26.170 1.00 90.62 92 LEU A CA 1
ATOM 688 C C . LEU A 1 92 ? -22.892 3.066 26.510 1.00 90.62 92 LEU A C 1
ATOM 690 O O . LEU A 1 92 ? -22.735 2.037 27.170 1.00 90.62 92 LEU A O 1
ATOM 694 N N . SER A 1 93 ? -24.073 3.387 25.970 1.00 94.38 93 SER A N 1
ATOM 695 C CA . SER A 1 93 ? -25.239 2.496 26.002 1.00 94.38 93 SER A CA 1
ATOM 696 C C . SER A 1 93 ? -25.015 1.248 25.137 1.00 94.38 93 SER A C 1
ATOM 698 O O . SER A 1 93 ? -24.189 1.250 24.224 1.00 94.38 93 SER A O 1
ATOM 700 N N . ALA A 1 94 ? -25.777 0.176 25.374 1.00 92.06 94 ALA A N 1
ATOM 701 C CA . ALA A 1 94 ? -25.665 -1.055 24.583 1.00 92.06 94 ALA A CA 1
ATOM 702 C C . ALA A 1 94 ? -25.904 -0.826 23.076 1.00 92.06 94 ALA A C 1
ATOM 704 O O . ALA A 1 94 ? -25.212 -1.413 22.246 1.00 92.06 94 ALA A O 1
ATOM 705 N N . ALA A 1 95 ? -26.840 0.062 22.723 1.00 93.19 95 ALA A N 1
ATOM 706 C CA . ALA A 1 95 ? -27.093 0.445 21.335 1.00 93.19 95 ALA A CA 1
ATOM 707 C C . ALA A 1 95 ? -25.904 1.212 20.730 1.00 93.19 95 ALA A C 1
ATOM 709 O O . ALA A 1 95 ? -25.462 0.889 19.632 1.00 93.19 95 ALA A O 1
ATOM 710 N N . ALA A 1 96 ? -25.333 2.167 21.473 1.00 92.81 96 ALA A N 1
ATOM 711 C CA . ALA A 1 96 ? -24.179 2.936 21.012 1.00 92.81 96 ALA A CA 1
ATOM 712 C C . ALA A 1 96 ? -22.915 2.070 20.857 1.00 92.81 96 ALA A C 1
ATOM 714 O O . ALA A 1 96 ? -22.123 2.300 19.945 1.00 92.81 96 ALA A O 1
ATOM 715 N N . LYS A 1 97 ? -22.735 1.050 21.709 1.00 92.38 97 LYS A N 1
ATOM 716 C CA . LYS A 1 97 ? -21.655 0.062 21.557 1.00 92.38 97 LYS A CA 1
ATOM 717 C C . LYS A 1 97 ? -21.790 -0.735 20.265 1.00 92.38 97 LYS A C 1
ATOM 719 O O . LYS A 1 97 ? -20.833 -0.793 19.502 1.00 92.38 97 LYS A O 1
ATOM 724 N N . ARG A 1 98 ? -22.981 -1.284 19.995 1.00 92.81 98 ARG A N 1
ATOM 725 C CA .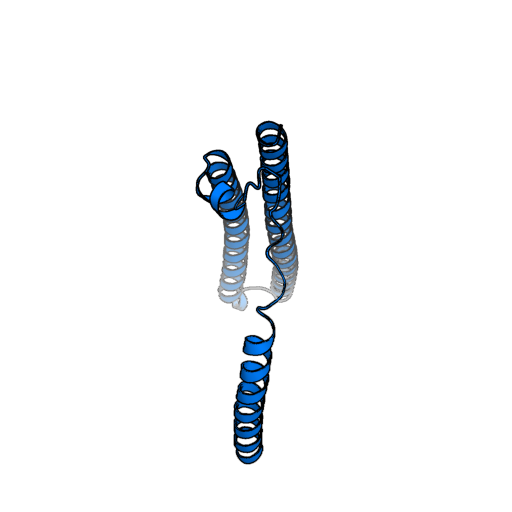 ARG A 1 98 ? -23.244 -2.048 18.764 1.00 92.81 98 ARG A CA 1
ATOM 726 C C . ARG A 1 98 ? -22.999 -1.222 17.507 1.00 92.81 98 ARG A C 1
ATOM 728 O O . ARG A 1 98 ? -22.331 -1.704 16.600 1.00 92.81 98 ARG A O 1
ATOM 735 N N . GLU A 1 99 ? -23.478 0.021 17.480 1.00 92.94 99 GLU A N 1
ATOM 736 C CA . GLU A 1 99 ? -23.251 0.930 16.351 1.00 92.94 99 GLU A CA 1
ATOM 737 C C . GLU A 1 99 ? -21.751 1.148 16.106 1.00 92.94 99 GLU A C 1
ATOM 739 O O . GLU A 1 99 ? -21.276 1.020 14.980 1.00 92.94 99 GLU A O 1
ATOM 744 N N . ARG A 1 100 ? -20.964 1.399 17.162 1.00 91.44 100 ARG A N 1
ATOM 745 C CA . ARG A 1 100 ? -19.509 1.563 17.021 1.00 91.44 100 ARG A CA 1
ATOM 746 C C . ARG A 1 100 ? -18.796 0.292 16.574 1.00 91.44 100 ARG A C 1
ATOM 748 O O . ARG A 1 100 ? -17.900 0.372 15.739 1.00 91.44 100 ARG A O 1
ATOM 755 N N . GLU A 1 101 ? -19.190 -0.870 17.085 1.00 91.31 101 GLU A N 1
ATOM 756 C CA . GLU A 1 101 ? -18.653 -2.163 16.641 1.00 91.31 101 GLU A CA 1
ATOM 757 C C . GLU A 1 101 ? -18.979 -2.442 15.167 1.00 91.31 101 GLU A C 1
ATOM 759 O O . GLU A 1 101 ? -18.159 -2.999 14.436 1.00 91.31 101 GLU A O 1
ATOM 764 N N . GLU A 1 102 ? -20.171 -2.074 14.697 1.00 94.81 102 GLU A N 1
ATOM 765 C CA . GLU A 1 102 ? -20.540 -2.172 13.283 1.00 94.81 102 GLU A CA 1
ATOM 766 C C . GLU A 1 102 ? -19.750 -1.197 12.411 1.00 94.81 102 GLU A C 1
ATOM 768 O O . GLU A 1 102 ? -19.215 -1.611 11.383 1.00 94.81 102 GLU A O 1
ATOM 773 N N . GLN A 1 103 ? -19.610 0.061 12.830 1.00 93.31 103 GLN A N 1
ATOM 774 C CA . GLN A 1 103 ? -18.796 1.050 12.121 1.00 93.31 103 GLN A CA 1
ATOM 775 C C . GLN A 1 103 ? -17.331 0.616 12.027 1.00 93.31 103 GLN A C 1
ATOM 777 O O . GLN A 1 103 ? -16.741 0.681 10.947 1.00 93.31 103 GLN A O 1
ATOM 782 N N . PHE A 1 104 ? -16.757 0.116 13.124 1.00 93.81 104 PHE A N 1
ATOM 783 C CA . PHE A 1 104 ? -15.394 -0.407 13.137 1.00 93.81 104 PHE A CA 1
ATOM 784 C C . PHE A 1 104 ? -15.244 -1.602 12.190 1.00 93.81 104 PHE A C 1
ATOM 786 O O . PHE A 1 104 ? -14.325 -1.628 11.375 1.00 93.81 104 PHE A O 1
ATOM 793 N N . ARG A 1 105 ? -16.180 -2.563 12.227 1.00 94.19 105 ARG A N 1
ATOM 794 C CA . ARG A 1 105 ? -16.180 -3.714 11.307 1.00 94.19 105 ARG A CA 1
ATOM 795 C C . ARG A 1 105 ? -16.266 -3.292 9.841 1.00 94.19 105 ARG A C 1
ATOM 797 O O . ARG A 1 105 ? -15.528 -3.838 9.025 1.00 94.19 105 ARG A O 1
ATOM 804 N N . ARG A 1 106 ? -17.121 -2.319 9.507 1.00 95.50 106 ARG A N 1
ATOM 805 C CA . ARG A 1 106 ? -17.234 -1.780 8.140 1.00 95.50 106 ARG A CA 1
ATOM 806 C C . ARG A 1 106 ? -15.928 -1.137 7.687 1.00 95.50 106 ARG A C 1
ATOM 808 O O . ARG A 1 106 ? -15.394 -1.524 6.653 1.00 95.50 106 ARG A O 1
ATOM 815 N N . ARG A 1 107 ? -15.362 -0.240 8.498 1.00 93.00 107 ARG A N 1
ATOM 816 C CA . ARG A 1 107 ? -14.100 0.434 8.163 1.00 93.00 107 ARG A CA 1
ATOM 817 C C . ARG A 1 107 ? -12.913 -0.523 8.080 1.00 93.00 107 ARG A C 1
ATOM 819 O O . ARG A 1 107 ? -12.037 -0.331 7.247 1.00 93.00 107 ARG A O 1
ATOM 826 N N . MET A 1 108 ? -12.891 -1.579 8.893 1.00 93.69 108 MET A N 1
ATOM 827 C CA . MET A 1 108 ? -11.878 -2.632 8.792 1.00 93.69 108 MET A CA 1
ATOM 828 C C . MET A 1 108 ? -11.978 -3.389 7.460 1.00 93.69 108 MET A C 1
ATOM 830 O O . MET A 1 108 ? -10.957 -3.660 6.830 1.00 93.69 108 MET A O 1
ATOM 834 N N . ALA A 1 109 ? -13.193 -3.706 7.003 1.00 95.69 109 ALA A N 1
ATOM 835 C CA . ALA A 1 109 ? -13.401 -4.345 5.705 1.00 95.69 109 ALA A CA 1
ATOM 836 C C . ALA A 1 109 ? -12.986 -3.425 4.542 1.00 95.69 109 ALA A C 1
ATOM 838 O O . ALA A 1 109 ? -12.271 -3.859 3.639 1.00 95.69 109 ALA A O 1
ATOM 839 N N . GLU A 1 110 ? -13.366 -2.146 4.600 1.00 93.69 110 GLU A N 1
ATOM 840 C CA . GLU A 1 110 ? -12.955 -1.127 3.624 1.00 93.69 110 GLU A CA 1
ATOM 841 C C . GLU A 1 110 ? -11.430 -0.966 3.579 1.00 93.69 110 GLU A C 1
ATOM 843 O O . GLU A 1 110 ? -10.844 -0.941 2.498 1.00 93.69 110 GLU A O 1
ATOM 848 N N . TYR A 1 111 ? -10.768 -0.935 4.740 1.00 94.38 111 TYR A N 1
ATOM 849 C CA . TYR A 1 111 ? -9.310 -0.905 4.839 1.00 94.38 111 TYR A CA 1
ATOM 850 C C . TYR A 1 111 ? -8.659 -2.111 4.158 1.00 94.38 111 TYR A C 1
ATOM 852 O O . TYR A 1 111 ? -7.749 -1.934 3.350 1.00 94.38 111 TYR A O 1
ATOM 860 N N . GLN A 1 112 ? -9.133 -3.330 4.435 1.00 93.06 112 GLN A N 1
ATOM 861 C CA . GLN A 1 112 ? -8.588 -4.545 3.819 1.00 93.06 112 GLN A CA 1
ATOM 862 C C . GLN A 1 112 ? -8.762 -4.538 2.297 1.00 93.06 112 GLN A C 1
ATOM 864 O O . GLN A 1 112 ? -7.827 -4.876 1.566 1.00 93.06 112 GLN A O 1
ATOM 869 N N . GLN A 1 113 ? -9.934 -4.116 1.813 1.00 94.44 113 GLN A N 1
ATOM 870 C CA . GLN A 1 113 ? -10.196 -3.980 0.384 1.00 94.44 113 GLN A CA 1
ATOM 871 C C . GLN A 1 113 ? -9.254 -2.952 -0.254 1.00 94.44 113 GLN A C 1
ATOM 873 O O . GLN A 1 113 ? -8.574 -3.268 -1.230 1.00 94.44 113 GLN A O 1
ATOM 878 N N . LYS A 1 114 ? -9.169 -1.751 0.326 1.00 90.31 114 LYS A N 1
ATOM 879 C CA . LYS A 1 114 ? -8.345 -0.643 -0.171 1.00 90.31 114 LYS A CA 1
ATOM 880 C C . LYS A 1 114 ? -6.859 -0.996 -0.163 1.00 90.31 114 LYS A C 1
ATOM 882 O O . LYS A 1 114 ? -6.167 -0.729 -1.139 1.00 90.31 114 LYS A O 1
ATOM 887 N N . ALA A 1 115 ? -6.365 -1.653 0.886 1.00 90.19 115 ALA A N 1
ATOM 888 C CA . ALA A 1 115 ? -4.987 -2.138 0.944 1.00 90.19 115 ALA A CA 1
ATOM 889 C C . ALA A 1 115 ? -4.695 -3.162 -0.170 1.00 90.19 115 ALA A C 1
ATOM 891 O O . ALA A 1 115 ? -3.655 -3.090 -0.829 1.00 90.19 115 ALA A O 1
ATOM 892 N N . GLY A 1 116 ? -5.629 -4.085 -0.425 1.00 93.19 116 GLY A N 1
ATOM 893 C CA . GLY A 1 116 ? -5.522 -5.048 -1.521 1.00 93.19 116 GLY A CA 1
ATOM 894 C C . GLY A 1 116 ? -5.524 -4.387 -2.902 1.00 93.19 116 GLY A C 1
ATOM 895 O O . GLY A 1 116 ? -4.700 -4.733 -3.748 1.00 93.19 116 GLY A O 1
A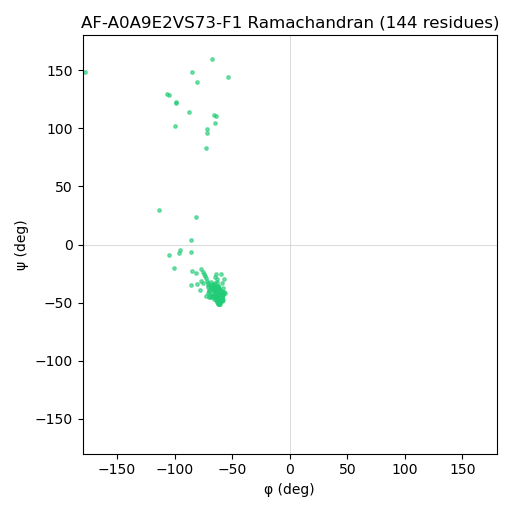TOM 896 N N . GLU A 1 117 ? -6.416 -3.423 -3.123 1.00 92.56 117 GLU A N 1
ATOM 897 C CA . GLU A 1 117 ? -6.523 -2.654 -4.367 1.00 92.56 117 GLU A CA 1
ATOM 898 C C . GLU A 1 117 ? -5.267 -1.818 -4.625 1.00 92.56 117 GLU A C 1
ATOM 900 O O . GLU A 1 117 ? -4.672 -1.919 -5.694 1.00 92.56 117 GLU A O 1
ATOM 905 N N . MET A 1 118 ? -4.766 -1.101 -3.617 1.00 90.31 118 MET A N 1
ATOM 906 C CA . MET A 1 118 ? -3.526 -0.333 -3.734 1.00 90.31 118 MET A CA 1
ATOM 907 C C . MET A 1 118 ? -2.314 -1.213 -4.040 1.00 90.31 118 MET A C 1
ATOM 909 O O . MET A 1 118 ? -1.450 -0.817 -4.824 1.00 90.31 118 MET A O 1
ATOM 913 N N . ASN A 1 119 ? -2.242 -2.418 -3.465 1.00 88.69 119 ASN A N 1
ATOM 914 C CA . ASN A 1 119 ? -1.176 -3.355 -3.803 1.00 88.69 119 ASN A CA 1
ATOM 915 C C . ASN A 1 119 ? -1.274 -3.812 -5.268 1.00 88.69 119 ASN A C 1
ATOM 917 O O . ASN A 1 119 ? -0.251 -3.889 -5.946 1.00 88.69 119 ASN A O 1
ATOM 921 N N . ARG A 1 120 ? -2.487 -4.061 -5.784 1.00 93.62 120 ARG A N 1
ATOM 922 C CA . ARG A 1 120 ? -2.696 -4.375 -7.209 1.00 93.62 120 ARG A CA 1
ATOM 923 C C . ARG A 1 120 ? -2.298 -3.209 -8.106 1.00 93.62 120 ARG A C 1
ATOM 925 O O . ARG A 1 120 ? -1.515 -3.424 -9.022 1.00 93.62 120 ARG A O 1
ATOM 932 N N . GLU A 1 121 ? -2.731 -1.989 -7.795 1.00 90.44 121 GLU A N 1
ATOM 933 C CA . GLU A 1 121 ? -2.359 -0.793 -8.559 1.00 90.44 121 GLU A CA 1
ATOM 934 C C . GLU A 1 121 ? -0.838 -0.600 -8.618 1.00 90.44 121 GLU A C 1
ATOM 936 O O . GLU A 1 121 ? -0.292 -0.242 -9.660 1.00 90.44 121 GLU A O 1
ATOM 941 N N . VAL A 1 122 ? -0.125 -0.841 -7.510 1.00 88.56 122 VAL A N 1
ATOM 942 C CA . VAL A 1 122 ? 1.343 -0.775 -7.498 1.00 88.56 122 VAL A CA 1
ATOM 943 C C . VAL A 1 122 ? 1.942 -1.828 -8.429 1.00 88.56 122 VAL A C 1
ATOM 945 O O . VAL A 1 122 ? 2.843 -1.495 -9.195 1.00 88.56 122 VAL A O 1
ATOM 948 N N . GLN A 1 123 ? 1.452 -3.070 -8.403 1.00 89.81 123 GLN A N 1
ATOM 949 C CA . GLN A 1 123 ? 1.938 -4.140 -9.285 1.00 89.81 123 GLN A CA 1
ATOM 950 C C . GLN A 1 123 ? 1.645 -3.852 -10.765 1.00 89.81 123 GLN A C 1
ATOM 952 O O . GLN A 1 123 ? 2.522 -4.014 -11.614 1.00 89.81 123 GLN A O 1
ATOM 957 N N . GLU A 1 124 ? 0.444 -3.374 -11.082 1.00 93.06 124 GLU A N 1
ATOM 958 C CA . GLU A 1 124 ? 0.067 -2.963 -12.437 1.00 93.06 124 GLU A CA 1
ATOM 959 C C . GLU A 1 124 ? 0.955 -1.817 -12.915 1.00 93.06 124 GLU A C 1
ATOM 961 O O . GLU A 1 124 ? 1.559 -1.898 -13.983 1.00 93.06 124 GLU A O 1
ATOM 966 N N . LYS A 1 125 ? 1.172 -0.804 -12.068 1.00 88.62 125 LYS A N 1
ATOM 967 C CA . LYS A 1 125 ? 2.051 0.311 -12.415 1.00 88.62 125 LYS A CA 1
ATOM 968 C C . LYS A 1 125 ? 3.498 -0.126 -12.629 1.00 88.62 125 LYS A C 1
ATOM 970 O O . LYS A 1 125 ? 4.170 0.419 -13.504 1.00 88.62 125 LYS A O 1
ATOM 975 N N . GLN A 1 126 ? 3.991 -1.092 -11.851 1.00 84.38 126 GLN A N 1
ATOM 976 C CA . GLN A 1 126 ? 5.311 -1.695 -12.067 1.00 84.38 126 GLN A CA 1
ATOM 977 C C . GLN A 1 126 ? 5.399 -2.344 -13.441 1.00 84.38 126 GLN A C 1
ATOM 979 O O . GLN A 1 126 ? 6.352 -2.084 -14.177 1.00 84.38 126 GLN A O 1
ATOM 984 N N . LYS A 1 127 ? 4.398 -3.153 -13.787 1.00 89.25 127 LYS A N 1
ATOM 985 C CA . LYS A 1 127 ? 4.327 -3.838 -15.073 1.00 89.25 127 LYS A CA 1
ATOM 986 C C . LYS A 1 127 ? 4.295 -2.840 -16.231 1.00 89.25 127 LYS A C 1
ATOM 988 O O . LYS A 1 127 ? 5.162 -2.924 -17.095 1.00 89.25 127 LYS A O 1
ATOM 993 N N . ASP A 1 128 ? 3.408 -1.849 -16.192 1.00 88.31 128 ASP A N 1
ATOM 994 C CA . ASP A 1 128 ? 3.271 -0.834 -17.246 1.00 88.31 128 ASP A CA 1
ATOM 995 C C . ASP A 1 128 ? 4.573 -0.054 -17.474 1.00 88.31 128 ASP A C 1
ATOM 997 O O . ASP A 1 128 ? 4.991 0.209 -18.603 1.00 88.31 128 ASP A O 1
ATOM 1001 N N . VAL A 1 129 ? 5.244 0.327 -16.382 1.00 84.56 129 VAL A N 1
ATOM 1002 C CA . VAL A 1 129 ? 6.510 1.065 -16.446 1.00 84.56 129 VAL A CA 1
ATOM 1003 C C . VAL A 1 129 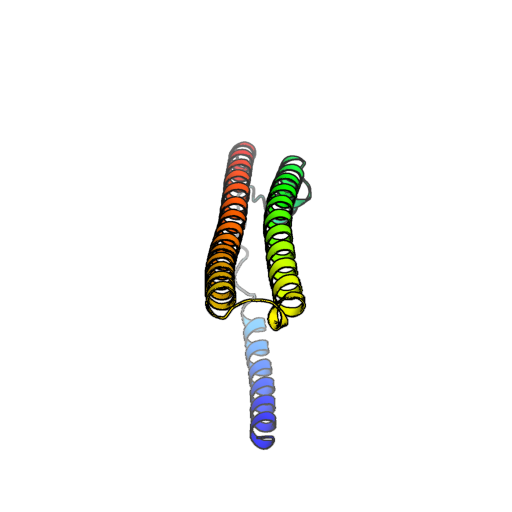? 7.622 0.198 -17.041 1.00 84.56 129 VAL A C 1
ATOM 1005 O O . VAL A 1 129 ? 8.433 0.702 -17.823 1.00 84.56 129 VAL A O 1
ATOM 1008 N N . LEU A 1 130 ? 7.670 -1.092 -16.698 1.00 83.56 130 LEU A N 1
ATOM 1009 C CA . LEU A 1 130 ? 8.646 -2.035 -17.243 1.00 83.56 130 LEU A CA 1
ATOM 1010 C C . LEU A 1 130 ? 8.376 -2.363 -18.715 1.00 83.56 130 LEU A C 1
ATOM 1012 O O . LEU A 1 130 ? 9.323 -2.391 -19.501 1.00 83.56 130 LEU A O 1
ATOM 1016 N N . GLU A 1 131 ? 7.118 -2.564 -19.104 1.00 86.31 131 GLU A N 1
ATOM 1017 C CA . GLU A 1 131 ? 6.721 -2.803 -20.496 1.00 86.31 131 GLU A CA 1
ATOM 1018 C C . GLU A 1 131 ? 7.061 -1.596 -21.376 1.00 86.31 131 GLU A C 1
ATOM 1020 O O . GLU A 1 131 ? 7.800 -1.734 -22.352 1.00 86.31 131 GLU A O 1
ATOM 1025 N N . GLY A 1 132 ? 6.672 -0.386 -20.965 1.00 84.00 132 GLY A N 1
ATOM 1026 C CA . GLY A 1 132 ? 7.018 0.833 -21.698 1.00 84.00 132 GLY A CA 1
ATOM 1027 C C . GLY A 1 132 ? 8.525 1.121 -21.737 1.00 84.00 132 GLY A C 1
ATOM 1028 O O . GLY A 1 132 ? 9.022 1.785 -22.652 1.00 84.00 132 GLY A O 1
ATOM 1029 N N . PHE A 1 133 ? 9.292 0.637 -20.756 1.00 81.44 133 PHE A N 1
ATOM 1030 C CA . PHE A 1 133 ? 10.751 0.688 -20.809 1.00 81.44 133 PHE A CA 1
ATOM 1031 C C . PHE A 1 133 ? 11.313 -0.319 -21.817 1.00 81.44 133 PHE A C 1
ATOM 1033 O O . PHE A 1 133 ? 12.182 0.036 -22.614 1.00 81.44 133 PHE A O 1
ATOM 1040 N N . ARG A 1 134 ? 10.801 -1.552 -21.813 1.00 80.62 134 ARG A N 1
ATOM 1041 C CA . ARG A 1 134 ? 11.210 -2.614 -22.734 1.00 80.62 134 ARG A CA 1
ATOM 1042 C C . ARG A 1 134 ? 10.992 -2.215 -24.192 1.00 80.62 134 ARG A C 1
ATOM 1044 O O . ARG A 1 134 ? 11.931 -2.330 -24.975 1.00 80.62 134 ARG A O 1
ATOM 1051 N N . GLU A 1 135 ? 9.827 -1.670 -24.534 1.00 84.38 135 GLU A N 1
ATOM 1052 C CA . GLU A 1 135 ? 9.541 -1.182 -25.892 1.00 84.38 135 GLU A CA 1
ATOM 1053 C C . GLU A 1 135 ? 10.570 -0.141 -26.357 1.00 84.38 135 GLU A C 1
ATOM 1055 O O . GLU A 1 135 ? 11.071 -0.190 -27.481 1.00 84.38 135 GLU A O 1
ATOM 1060 N N . LYS A 1 136 ? 10.962 0.786 -25.472 1.00 81.69 136 LYS A N 1
ATOM 1061 C CA . LYS A 1 136 ? 11.994 1.787 -25.785 1.00 81.69 136 LYS A CA 1
ATOM 1062 C C . LYS A 1 136 ? 13.353 1.149 -26.051 1.00 81.69 136 LYS A C 1
ATOM 1064 O O . LYS A 1 136 ? 14.064 1.611 -26.942 1.00 81.69 136 LYS A O 1
ATOM 1069 N N . VAL A 1 137 ? 13.722 0.115 -25.295 1.00 80.94 137 VAL A N 1
ATOM 1070 C CA . VAL A 1 137 ? 14.971 -0.625 -25.523 1.00 80.94 137 VAL A CA 1
ATOM 1071 C C . VAL A 1 137 ? 14.922 -1.351 -26.862 1.00 80.94 137 VAL A C 1
ATOM 1073 O O . VAL A 1 137 ? 15.858 -1.212 -27.645 1.00 80.94 137 VAL A O 1
ATOM 1076 N N . GLU A 1 138 ? 13.830 -2.051 -27.170 1.00 82.25 138 GLU A N 1
ATOM 1077 C CA . GLU A 1 138 ? 13.656 -2.765 -28.442 1.00 82.25 138 GLU A CA 1
ATOM 1078 C C . GLU A 1 138 ? 13.750 -1.815 -29.651 1.00 82.25 138 GLU A C 1
ATOM 1080 O O . GLU A 1 138 ? 14.456 -2.112 -30.617 1.00 82.25 138 GLU A O 1
ATOM 1085 N N . LEU A 1 139 ? 13.154 -0.619 -29.568 1.00 83.62 139 LEU A N 1
ATOM 1086 C CA . LEU A 1 139 ? 13.283 0.417 -30.602 1.00 83.62 139 LEU A CA 1
ATOM 1087 C C . LEU A 1 139 ? 14.726 0.909 -30.791 1.00 83.62 139 LEU A C 1
ATOM 1089 O O . LEU A 1 139 ? 15.140 1.189 -31.918 1.00 83.62 139 LEU A O 1
ATOM 1093 N N . ILE A 1 140 ? 15.495 1.050 -29.706 1.00 81.62 140 ILE A N 1
ATOM 1094 C CA . ILE A 1 140 ? 16.903 1.469 -29.777 1.00 81.62 140 ILE A CA 1
ATOM 1095 C C . ILE A 1 140 ? 17.753 0.352 -30.386 1.00 81.62 140 ILE A C 1
ATOM 1097 O O . ILE A 1 140 ? 18.547 0.622 -31.285 1.00 81.62 140 ILE A O 1
ATOM 1101 N N . VAL A 1 141 ? 17.555 -0.897 -29.960 1.00 79.81 141 VAL A N 1
ATOM 1102 C CA . VAL A 1 141 ? 18.258 -2.061 -30.521 1.00 79.81 141 VAL A CA 1
ATOM 1103 C C . VAL A 1 141 ? 17.981 -2.184 -32.017 1.00 79.81 141 VAL A C 1
ATOM 1105 O O . VAL A 1 141 ? 18.922 -2.261 -32.801 1.00 79.81 141 VAL A O 1
ATOM 1108 N N . GLY A 1 142 ? 16.721 -2.066 -32.444 1.00 79.06 142 GLY A N 1
ATOM 1109 C CA . GLY A 1 142 ? 16.356 -2.100 -33.863 1.00 79.06 142 GLY A CA 1
ATOM 1110 C C . GLY A 1 142 ? 17.001 -0.995 -34.714 1.00 79.06 142 GLY A C 1
ATOM 1111 O O . GLY A 1 142 ? 17.191 -1.183 -35.916 1.00 79.06 142 GLY A O 1
ATOM 1112 N N . LYS A 1 143 ? 17.375 0.145 -34.114 1.00 78.00 143 LYS A N 1
ATOM 1113 C CA . LYS A 1 143 ? 18.132 1.210 -34.796 1.00 78.00 143 LYS A CA 1
ATOM 1114 C C . LYS A 1 143 ? 19.633 0.928 -34.878 1.00 78.00 143 LYS A C 1
ATOM 1116 O O . LYS A 1 143 ? 20.247 1.338 -35.854 1.00 78.00 143 LYS A O 1
ATOM 1121 N N . VAL A 1 144 ? 20.216 0.275 -33.871 1.00 77.19 144 VAL A N 1
ATOM 1122 C CA . VAL A 1 144 ? 21.665 -0.008 -33.789 1.00 77.19 144 VAL A CA 1
ATOM 1123 C C . VAL A 1 144 ? 22.048 -1.292 -34.538 1.00 77.19 144 VAL A C 1
ATOM 1125 O O . VAL A 1 144 ? 23.195 -1.450 -34.942 1.00 77.19 144 VAL A O 1
ATOM 1128 N N . SER A 1 145 ? 21.096 -2.207 -34.740 1.00 67.06 145 SER A N 1
ATOM 1129 C CA . SER A 1 145 ? 21.303 -3.487 -35.431 1.00 67.06 145 SER A CA 1
ATOM 1130 C C . SER A 1 145 ? 21.163 -3.433 -36.963 1.00 67.06 145 SER A C 1
ATOM 1132 O O . SER A 1 145 ? 21.252 -4.483 -37.597 1.00 67.06 145 SER A O 1
ATOM 1134 N N . LYS A 1 146 ? 20.949 -2.252 -37.559 1.00 55.22 146 LYS A N 1
ATOM 1135 C CA . LYS A 1 146 ? 21.070 -2.025 -39.012 1.00 55.22 146 LYS A CA 1
ATOM 1136 C C . LYS A 1 146 ? 22.498 -1.624 -39.368 1.00 55.22 146 LYS A C 1
ATOM 1138 O O . LYS A 1 146 ? 22.985 -2.103 -40.412 1.00 55.22 146 LYS A O 1
#

Solvent-accessible surface area (backbone atoms only — not comparable to full-atom values): 8489 Å² total; per-residue (Å²): 116,74,72,56,56,58,54,52,53,56,54,50,58,57,51,55,58,57,54,58,61,57,63,72,75,62,82,81,70,79,84,78,79,74,90,64,94,84,81,88,81,58,69,67,55,50,40,66,72,32,74,68,27,43,53,50,51,51,54,49,50,52,50,47,51,54,52,51,52,53,50,52,50,54,51,52,50,52,52,48,54,52,52,53,44,65,72,41,54,86,79,50,52,74,67,58,47,52,53,50,54,50,52,51,52,50,52,51,51,51,48,54,50,50,50,53,51,47,52,49,51,46,52,51,52,50,48,54,51,50,50,60,47,48,54,55,49,54,57,49,48,64,65,72,76,110